Protein AF-F2AWY7-F1 (afdb_monomer)

pLDDT: mean 70.94, std 12.59, range [39.62, 85.69]

Solvent-accessible surface area (backbone atoms only — not comparable to full-atom values): 4356 Å² total; per-residue (Å²): 134,81,91,77,43,66,68,58,54,52,50,50,53,51,52,51,54,49,39,54,48,22,56,76,71,31,32,44,44,67,60,53,49,51,52,48,66,61,41,50,83,71,49,72,72,81,55,56,72,53,59,34,69,75,48,38,41,70,79,34,65,85,46,49,44,84,66,93,72,77,95,123

Radius of gyration: 14.22 Å; Cα contacts (8 Å, |Δi|>4): 37; chains: 1; bounding box: 29×33×44 Å

Structure (mmCIF, N/CA/C/O backbone):
data_AF-F2AWY7-F1
#
_entry.id   AF-F2AWY7-F1
#
loop_
_atom_site.group_PDB
_atom_site.id
_atom_site.type_symbol
_atom_site.label_atom_id
_atom_site.label_alt_id
_atom_site.label_comp_id
_atom_site.label_asym_id
_atom_site.label_entity_id
_atom_site.label_seq_id
_atom_site.pdbx_PDB_ins_code
_atom_site.Cartn_x
_atom_site.Cartn_y
_atom_site.Cartn_z
_atom_site.occupancy
_atom_site.B_iso_or_equiv
_atom_site.auth_seq_id
_atom_site.auth_comp_id
_atom_site.auth_asym_id
_atom_site.auth_atom_id
_atom_site.pdbx_PDB_model_num
ATOM 1 N N . MET A 1 1 ? 7.097 10.992 -30.122 1.00 42.06 1 MET A N 1
ATOM 2 C CA . MET A 1 1 ? 6.270 9.856 -29.662 1.00 42.06 1 MET A CA 1
ATOM 3 C C . MET A 1 1 ? 6.915 9.289 -28.404 1.00 42.06 1 MET A C 1
ATOM 5 O O . MET A 1 1 ? 7.969 8.681 -28.503 1.00 42.06 1 MET A O 1
ATOM 9 N N . PHE A 1 2 ? 6.353 9.560 -27.221 1.00 49.12 2 PHE A N 1
ATOM 10 C CA . PHE A 1 2 ? 6.866 9.066 -25.932 1.00 49.12 2 PHE A CA 1
ATOM 11 C C . PHE A 1 2 ? 6.306 7.667 -25.641 1.00 49.12 2 PHE A C 1
ATOM 13 O O . PHE A 1 2 ? 5.556 7.460 -24.694 1.00 49.12 2 PHE A O 1
ATOM 20 N N . ALA A 1 3 ? 6.663 6.696 -26.480 1.00 49.09 3 ALA A N 1
ATOM 21 C CA . ALA A 1 3 ? 6.304 5.286 -26.312 1.00 49.09 3 ALA A CA 1
ATOM 22 C C . ALA A 1 3 ? 7.213 4.593 -25.271 1.00 49.09 3 ALA A C 1
ATOM 24 O O . ALA A 1 3 ? 7.780 3.536 -25.527 1.00 49.09 3 ALA A O 1
ATOM 25 N N . GLY A 1 4 ? 7.406 5.235 -24.114 1.00 49.19 4 GLY A N 1
ATOM 26 C CA . GLY A 1 4 ? 8.266 4.755 -23.025 1.00 49.19 4 GLY A CA 1
ATOM 27 C C . GLY A 1 4 ? 7.654 4.867 -21.625 1.00 49.19 4 GLY A C 1
ATOM 28 O O . GLY A 1 4 ? 8.112 4.175 -20.723 1.00 49.19 4 GLY A O 1
ATOM 29 N N . SER A 1 5 ? 6.595 5.665 -21.438 1.00 57.88 5 SER A N 1
ATOM 30 C CA . SER A 1 5 ? 6.060 5.964 -20.097 1.00 57.88 5 SER A CA 1
ATOM 31 C C . SER A 1 5 ? 4.620 5.529 -19.859 1.00 57.88 5 SER A C 1
ATOM 33 O O . SER A 1 5 ? 4.106 5.808 -18.783 1.00 57.88 5 SER A O 1
ATOM 35 N N . ASP A 1 6 ? 3.974 4.824 -20.789 1.00 59.62 6 ASP A N 1
ATOM 36 C CA . ASP A 1 6 ? 2.603 4.328 -20.578 1.00 59.62 6 ASP A CA 1
ATOM 37 C C . ASP A 1 6 ? 2.527 3.461 -19.309 1.00 59.62 6 ASP A C 1
ATOM 39 O O . ASP A 1 6 ? 1.729 3.702 -18.407 1.00 59.62 6 ASP A O 1
ATOM 43 N N . ARG A 1 7 ? 3.526 2.585 -19.142 1.00 61.12 7 ARG A N 1
ATOM 44 C CA . ARG A 1 7 ? 3.707 1.779 -17.929 1.00 61.12 7 ARG A CA 1
ATOM 45 C C . ARG A 1 7 ? 3.992 2.622 -16.682 1.00 61.12 7 ARG A C 1
ATOM 47 O O . ARG A 1 7 ? 3.453 2.331 -15.627 1.00 61.12 7 ARG A O 1
ATOM 54 N N . GLY A 1 8 ? 4.798 3.680 -16.785 1.00 63.72 8 GLY A N 1
ATOM 55 C CA . GLY A 1 8 ? 5.109 4.554 -15.646 1.00 63.72 8 GLY A CA 1
ATOM 56 C C . GLY A 1 8 ? 3.907 5.384 -15.186 1.00 63.72 8 GLY A C 1
ATOM 57 O O . GLY A 1 8 ? 3.651 5.493 -13.988 1.00 63.72 8 GLY A O 1
ATOM 58 N N . GLY A 1 9 ? 3.134 5.916 -16.136 1.00 72.75 9 GLY A N 1
ATOM 59 C CA . GLY A 1 9 ? 1.897 6.647 -15.872 1.00 72.75 9 GLY A CA 1
ATOM 60 C C . GLY A 1 9 ? 0.800 5.741 -15.318 1.00 72.75 9 GLY A C 1
ATOM 61 O O . GLY A 1 9 ? 0.122 6.118 -14.365 1.00 72.75 9 GLY A O 1
ATOM 62 N N . GLN A 1 10 ? 0.672 4.521 -15.844 1.00 74.56 10 GLN A N 1
ATOM 63 C CA . GLN A 1 10 ? -0.308 3.549 -15.365 1.00 74.56 10 GLN A CA 1
ATOM 64 C C . GLN A 1 10 ? 0.033 3.010 -13.973 1.00 74.56 10 GLN A C 1
ATOM 66 O O . GLN A 1 10 ? -0.853 2.911 -13.120 1.00 74.56 10 GLN A O 1
ATOM 71 N N . THR A 1 11 ? 1.312 2.749 -13.690 1.00 75.62 11 THR A N 1
ATOM 72 C CA . THR A 1 11 ? 1.764 2.424 -12.331 1.00 75.62 11 THR A CA 1
ATOM 73 C C . THR A 1 11 ? 1.480 3.582 -11.378 1.00 75.62 11 THR A C 1
ATOM 75 O O . THR A 1 11 ? 0.897 3.362 -10.321 1.00 75.62 11 THR A O 1
ATOM 78 N N . ALA A 1 12 ? 1.793 4.827 -11.752 1.00 77.69 12 ALA A N 1
ATOM 79 C CA . ALA A 1 12 ? 1.498 5.990 -10.913 1.00 77.69 12 ALA A CA 1
ATOM 80 C C . ALA A 1 12 ? -0.011 6.162 -10.650 1.00 77.69 12 ALA A C 1
ATOM 82 O O . ALA A 1 12 ? -0.406 6.405 -9.512 1.00 77.69 12 ALA A O 1
ATOM 83 N N . ALA A 1 13 ? -0.860 5.975 -11.665 1.00 83.69 13 ALA A N 1
ATOM 84 C CA . ALA A 1 13 ? -2.316 6.024 -11.519 1.00 83.69 13 ALA A CA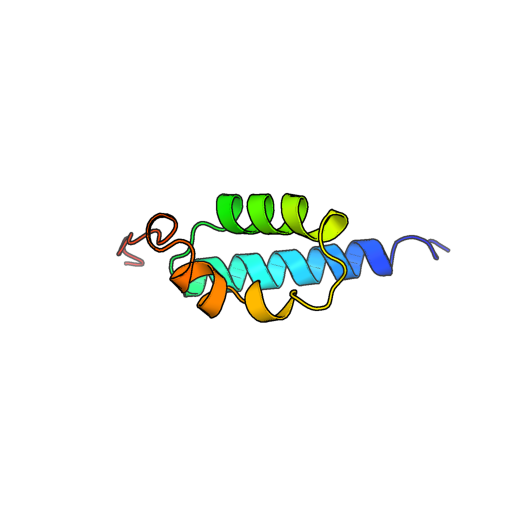 1
ATOM 85 C C . ALA A 1 13 ? -2.848 4.909 -10.598 1.00 83.69 13 ALA A C 1
ATOM 87 O O . ALA A 1 13 ? -3.741 5.144 -9.778 1.00 83.69 13 ALA A O 1
ATOM 88 N N . THR A 1 14 ? -2.258 3.714 -10.683 1.00 82.19 14 THR A N 1
ATOM 89 C CA . THR A 1 14 ? -2.584 2.580 -9.807 1.00 82.19 14 THR A CA 1
ATOM 90 C C . THR A 1 14 ? -2.198 2.886 -8.361 1.00 82.19 14 THR A C 1
ATOM 92 O O . THR A 1 14 ? -3.026 2.757 -7.464 1.00 82.19 14 THR A O 1
ATOM 95 N N . LEU A 1 15 ? -0.980 3.386 -8.128 1.00 81.75 15 LEU A N 1
ATOM 96 C CA . LEU A 1 15 ? -0.512 3.785 -6.799 1.00 81.75 15 LEU A CA 1
ATOM 97 C C . LEU A 1 15 ? -1.365 4.911 -6.204 1.00 81.75 15 LEU A C 1
ATOM 99 O O . LEU A 1 15 ? -1.737 4.840 -5.036 1.00 81.75 15 LEU A O 1
ATOM 103 N N . MET A 1 16 ? -1.736 5.924 -6.993 1.00 82.44 16 MET A N 1
ATOM 104 C CA . MET A 1 16 ? -2.640 6.986 -6.532 1.00 82.44 16 MET A CA 1
ATOM 105 C C . MET A 1 16 ? -4.016 6.443 -6.133 1.00 82.44 16 MET A C 1
ATOM 107 O O . MET A 1 16 ? -4.564 6.863 -5.113 1.00 82.44 16 MET A O 1
ATOM 111 N N . SER A 1 17 ? -4.556 5.491 -6.895 1.00 84.31 17 SER A N 1
ATOM 112 C CA . SER A 1 17 ? -5.835 4.840 -6.579 1.00 84.31 17 SER A CA 1
ATOM 113 C C . SER A 1 17 ? -5.746 4.010 -5.291 1.00 84.31 17 SER A C 1
ATOM 115 O O . SER A 1 17 ? -6.651 4.058 -4.455 1.00 84.31 17 SER A O 1
ATOM 117 N N . LEU A 1 18 ? -4.623 3.316 -5.073 1.00 81.19 18 LEU A N 1
ATOM 118 C CA . LEU A 1 18 ? -4.346 2.598 -3.826 1.00 81.19 18 LEU A CA 1
ATOM 119 C C . LEU A 1 18 ? -4.241 3.559 -2.637 1.00 81.19 18 LEU A C 1
A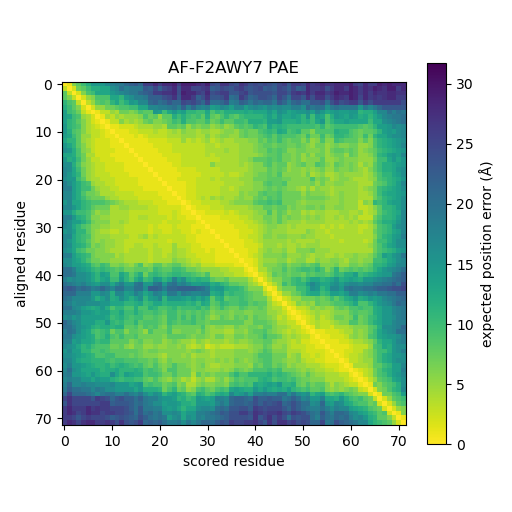TOM 121 O O . LEU A 1 18 ? -4.909 3.346 -1.634 1.00 81.19 18 LEU A O 1
ATOM 125 N N . ILE A 1 19 ? -3.504 4.666 -2.766 1.00 83.75 19 ILE A N 1
ATOM 126 C CA . ILE A 1 19 ? -3.386 5.697 -1.719 1.00 83.75 19 ILE A CA 1
ATOM 127 C C . ILE A 1 19 ? -4.758 6.283 -1.358 1.00 83.75 19 ILE A C 1
ATOM 129 O O . ILE A 1 19 ? -5.058 6.473 -0.178 1.00 83.75 19 ILE A O 1
ATOM 133 N N . ALA A 1 20 ? -5.599 6.572 -2.355 1.00 83.94 20 ALA A N 1
ATOM 13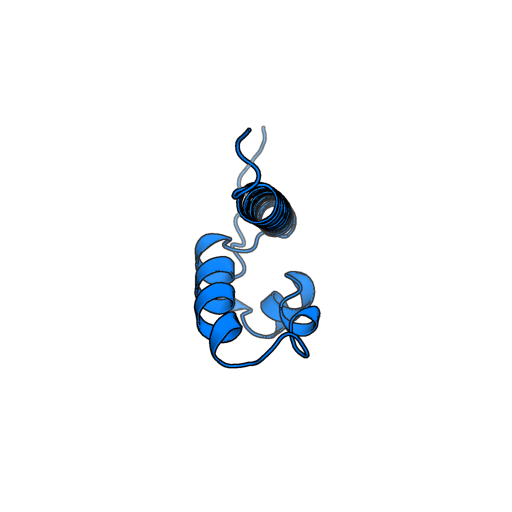4 C CA . ALA A 1 20 ? -6.962 7.045 -2.124 1.00 83.94 20 ALA A CA 1
ATOM 135 C C . ALA A 1 20 ? -7.797 6.007 -1.355 1.00 83.94 20 ALA A C 1
ATOM 137 O O . ALA A 1 20 ? -8.520 6.362 -0.425 1.00 83.94 20 ALA A O 1
ATOM 138 N N . THR A 1 21 ? -7.634 4.725 -1.682 1.00 82.12 21 THR A N 1
ATOM 139 C CA . THR A 1 21 ? -8.290 3.611 -0.984 1.00 82.12 21 THR A CA 1
ATOM 140 C C . THR A 1 21 ? -7.787 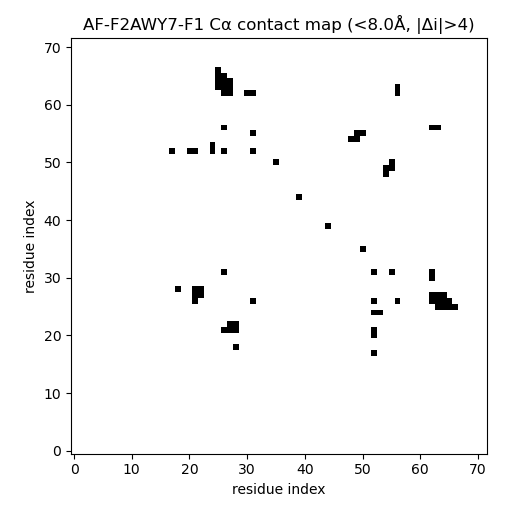3.469 0.457 1.00 82.12 21 THR A C 1
ATOM 142 O O . THR A 1 21 ? -8.598 3.352 1.372 1.00 82.12 21 THR A O 1
ATOM 145 N N . CYS A 1 22 ? -6.476 3.574 0.701 1.00 82.19 22 CYS A N 1
ATOM 146 C CA . CYS A 1 22 ? -5.893 3.581 2.048 1.00 82.19 22 CYS A CA 1
ATOM 147 C C . CYS A 1 22 ? -6.474 4.711 2.906 1.00 82.19 22 CYS A C 1
ATOM 149 O O . CYS A 1 22 ? -6.849 4.480 4.051 1.00 82.19 22 CYS A O 1
ATOM 151 N N . LYS A 1 23 ? -6.631 5.915 2.338 1.00 79.44 23 LYS A N 1
ATOM 152 C CA . LYS A 1 23 ? -7.270 7.042 3.036 1.00 79.44 23 LYS A CA 1
ATOM 153 C C . LYS A 1 23 ? -8.727 6.756 3.398 1.00 79.44 23 LYS A C 1
ATOM 155 O O . LYS A 1 23 ? -9.139 7.092 4.502 1.00 79.44 23 LYS A O 1
ATOM 160 N N . LEU A 1 24 ? -9.490 6.126 2.501 1.00 81.69 24 LEU A N 1
ATOM 161 C CA . LEU A 1 24 ? -10.878 5.724 2.772 1.00 81.69 24 LEU A CA 1
ATOM 162 C C . LEU A 1 24 ? -10.973 4.660 3.875 1.00 81.69 24 LEU A C 1
ATOM 164 O O . LEU A 1 24 ? -11.925 4.670 4.649 1.00 81.69 24 LEU A O 1
ATOM 168 N N . LEU A 1 25 ? -9.981 3.774 3.964 1.00 79.19 25 LEU A N 1
ATOM 169 C CA . LEU A 1 25 ? -9.897 2.727 4.985 1.00 79.19 25 LEU A CA 1
ATOM 170 C C . LEU A 1 25 ? -9.268 3.205 6.309 1.00 79.19 25 LEU A C 1
ATOM 172 O O . LEU A 1 25 ? -9.240 2.444 7.276 1.00 79.19 25 LEU A O 1
ATOM 176 N N . GLY A 1 26 ? -8.772 4.447 6.381 1.00 81.06 26 GLY A N 1
ATOM 177 C CA . GLY A 1 26 ? -8.070 4.963 7.562 1.00 81.06 26 GLY A CA 1
ATOM 178 C C . GLY A 1 26 ? -6.720 4.279 7.797 1.00 81.06 26 GLY A C 1
ATOM 179 O O . GLY A 1 26 ? -6.338 4.006 8.931 1.00 81.06 26 GLY A O 1
ATOM 180 N N . VAL A 1 27 ? -6.011 3.945 6.723 1.00 83.62 27 VAL A N 1
ATOM 181 C CA . VAL A 1 27 ? -4.688 3.310 6.746 1.00 83.62 27 VAL A CA 1
ATOM 182 C C . VAL A 1 27 ? -3.637 4.334 6.342 1.00 83.62 27 VAL A C 1
ATOM 184 O O . VAL A 1 27 ? -3.865 5.104 5.408 1.00 83.62 27 VAL A O 1
ATOM 187 N N . ASP A 1 28 ? -2.483 4.339 7.015 1.00 85.69 28 ASP A N 1
ATOM 188 C CA . ASP A 1 28 ? -1.377 5.222 6.642 1.00 85.69 28 ASP A CA 1
ATOM 189 C C . ASP A 1 28 ? -0.812 4.842 5.254 1.00 85.69 28 ASP A C 1
ATOM 191 O O . ASP A 1 28 ? -0.204 3.777 5.092 1.00 85.69 28 ASP A O 1
ATOM 195 N N . PRO A 1 29 ? -0.994 5.693 4.225 1.00 83.31 29 PRO A N 1
ATOM 196 C CA . PRO A 1 29 ? -0.611 5.352 2.860 1.00 83.31 29 PRO A CA 1
ATOM 197 C C . PRO A 1 29 ? 0.907 5.333 2.666 1.00 83.31 29 PRO A C 1
ATOM 199 O O . PRO A 1 29 ? 1.397 4.662 1.761 1.00 83.31 29 PRO A O 1
ATOM 202 N N . TYR A 1 30 ? 1.658 6.072 3.487 1.00 83.44 30 TYR A N 1
ATOM 203 C CA . TYR A 1 30 ? 3.111 6.143 3.382 1.00 83.44 30 TYR A CA 1
ATOM 204 C C . TYR A 1 30 ? 3.754 4.838 3.849 1.00 83.44 30 TYR A C 1
ATOM 206 O O . TYR A 1 30 ? 4.641 4.307 3.182 1.00 83.44 30 TYR A O 1
ATOM 214 N N . ARG A 1 31 ? 3.269 4.289 4.964 1.00 84.25 31 ARG A N 1
ATOM 215 C CA . ARG A 1 31 ? 3.727 3.012 5.504 1.00 84.25 31 ARG A CA 1
ATOM 216 C C . ARG A 1 31 ? 3.330 1.848 4.608 1.00 84.25 31 ARG A C 1
ATOM 218 O O . ARG A 1 31 ? 4.196 1.058 4.254 1.00 84.25 31 ARG A O 1
ATOM 225 N N . TYR A 1 32 ? 2.084 1.837 4.139 1.00 82.25 32 TYR A N 1
ATOM 226 C CA . TYR A 1 32 ? 1.618 0.864 3.152 1.00 82.25 32 TYR A CA 1
ATOM 227 C C . TYR A 1 32 ? 2.480 0.869 1.881 1.00 82.25 32 TYR A C 1
ATOM 229 O O . TYR A 1 32 ? 2.949 -0.177 1.445 1.00 82.25 32 TYR A O 1
ATOM 237 N N . LEU A 1 33 ? 2.750 2.046 1.301 1.00 83.69 33 LEU A N 1
ATOM 238 C CA . LEU A 1 33 ? 3.568 2.143 0.092 1.00 83.69 33 LEU A CA 1
ATOM 239 C C . LEU A 1 33 ? 5.024 1.734 0.345 1.00 83.69 33 LEU A C 1
ATOM 241 O O . LEU A 1 33 ? 5.644 1.136 -0.528 1.00 83.69 33 LEU A O 1
ATOM 245 N N . ARG A 1 34 ? 5.579 2.048 1.520 1.00 85.50 34 ARG A N 1
ATOM 246 C CA . ARG A 1 34 ? 6.941 1.652 1.890 1.00 85.50 34 ARG A CA 1
ATOM 247 C C . ARG A 1 34 ? 7.078 0.136 1.975 1.00 85.50 34 ARG A C 1
ATOM 249 O O . ARG A 1 34 ? 8.027 -0.391 1.399 1.00 85.50 34 ARG A O 1
ATOM 256 N N . ASP A 1 35 ? 6.163 -0.533 2.670 1.00 80.38 35 ASP A N 1
ATOM 257 C CA . ASP A 1 35 ? 6.137 -1.995 2.758 1.00 80.38 35 ASP A CA 1
ATOM 258 C C . ASP A 1 35 ? 5.929 -2.601 1.370 1.00 80.38 35 ASP A C 1
ATOM 260 O O . ASP A 1 35 ? 6.741 -3.407 0.928 1.00 80.38 35 ASP A O 1
ATOM 264 N N . LEU A 1 36 ? 4.950 -2.097 0.611 1.00 79.62 36 LEU A N 1
ATOM 265 C CA . LEU A 1 36 ? 4.684 -2.555 -0.749 1.00 79.62 36 LEU A CA 1
ATOM 266 C C . LEU A 1 36 ? 5.915 -2.423 -1.652 1.00 79.62 36 LEU A C 1
ATOM 268 O O . LEU A 1 36 ? 6.261 -3.382 -2.320 1.00 79.62 36 LEU A O 1
ATOM 272 N N . LEU A 1 37 ? 6.617 -1.284 -1.656 1.00 79.69 37 LEU A N 1
ATOM 273 C CA . LEU A 1 37 ? 7.825 -1.077 -2.470 1.00 79.69 37 LEU A CA 1
ATOM 274 C C . LEU A 1 37 ? 9.051 -1.860 -1.975 1.00 79.69 37 LEU A C 1
ATOM 276 O O . LEU A 1 37 ? 9.967 -2.091 -2.762 1.00 79.69 37 LEU A O 1
ATOM 280 N N . THR A 1 38 ? 9.092 -2.240 -0.697 1.00 83.19 38 THR A N 1
ATOM 281 C CA . THR A 1 38 ? 10.182 -3.046 -0.119 1.00 83.19 38 THR A CA 1
ATOM 282 C C . THR A 1 38 ? 9.981 -4.536 -0.411 1.00 83.19 38 THR A C 1
ATOM 284 O O . THR A 1 38 ? 10.942 -5.262 -0.669 1.00 83.19 38 THR A O 1
ATOM 287 N N . GLU A 1 39 ? 8.728 -4.979 -0.446 1.00 73.81 39 GLU A N 1
ATOM 288 C CA . GLU A 1 39 ? 8.336 -6.374 -0.647 1.00 73.81 39 GLU A CA 1
ATOM 289 C C . GLU A 1 39 ? 8.138 -6.721 -2.134 1.00 73.81 39 GLU A C 1
ATOM 291 O O . GLU A 1 39 ? 8.474 -7.830 -2.547 1.00 73.81 39 GLU A O 1
ATOM 296 N N . LEU A 1 40 ? 7.729 -5.760 -2.983 1.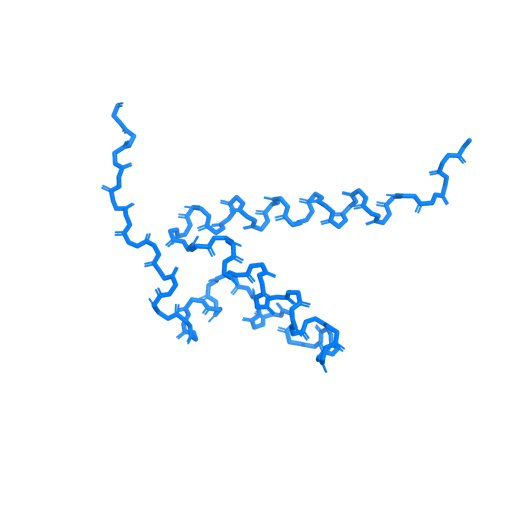00 71.88 40 LEU A N 1
ATOM 297 C CA . LEU A 1 40 ? 7.574 -5.943 -4.441 1.00 71.88 40 LEU A CA 1
ATOM 298 C C . LEU A 1 40 ? 8.799 -6.547 -5.157 1.00 71.88 40 LEU A C 1
ATOM 300 O O . LEU A 1 40 ? 8.609 -7.415 -6.009 1.00 71.88 40 LEU A O 1
ATOM 304 N N . PRO A 1 41 ? 10.043 -6.080 -4.910 1.00 68.50 41 PRO A N 1
ATOM 305 C CA . PRO A 1 41 ? 11.222 -6.658 -5.553 1.00 68.50 41 PRO A CA 1
ATOM 306 C C . PRO A 1 41 ? 11.669 -7.975 -4.904 1.00 68.50 41 PRO A C 1
ATOM 308 O O . PRO A 1 41 ? 12.427 -8.721 -5.521 1.00 68.50 41 PRO A O 1
ATOM 311 N N . SER A 1 42 ? 11.220 -8.245 -3.677 1.00 64.69 42 SER A N 1
ATOM 312 C CA . SER A 1 42 ? 11.659 -9.369 -2.842 1.00 64.69 42 SER A CA 1
ATOM 313 C C . SER A 1 42 ? 10.807 -10.619 -3.081 1.00 64.69 42 SER A C 1
ATOM 315 O O . SER A 1 42 ? 11.336 -11.727 -3.164 1.00 64.69 42 SER A O 1
ATOM 317 N N . HIS A 1 43 ? 9.502 -10.438 -3.280 1.00 57.22 43 HIS A N 1
ATOM 318 C CA . HIS A 1 43 ? 8.543 -11.496 -3.561 1.00 57.22 43 HIS A CA 1
ATOM 319 C C . HIS A 1 43 ? 7.782 -11.145 -4.846 1.00 57.22 43 HIS A C 1
ATOM 321 O O . HIS A 1 43 ? 6.945 -10.246 -4.876 1.00 57.22 43 HIS A O 1
ATOM 327 N N . GLN A 1 44 ? 8.118 -11.840 -5.940 1.00 53.94 44 GLN A N 1
ATOM 328 C CA . GLN A 1 44 ? 7.409 -11.751 -7.220 1.00 53.94 44 GLN A CA 1
ATOM 329 C C . GLN A 1 44 ? 5.901 -11.872 -6.979 1.00 53.94 44 GLN A C 1
ATOM 331 O O . GLN A 1 44 ? 5.497 -12.849 -6.371 1.00 53.94 44 GLN A O 1
ATOM 336 N N . THR A 1 45 ? 5.147 -10.872 -7.447 1.00 59.97 45 THR A N 1
ATOM 337 C CA . THR A 1 45 ? 3.706 -10.712 -7.780 1.00 59.97 45 THR A CA 1
ATOM 338 C C . THR A 1 45 ? 2.623 -11.673 -7.235 1.00 59.97 45 THR A C 1
ATOM 340 O O . THR A 1 45 ? 1.478 -11.243 -7.135 1.00 59.97 45 THR A O 1
ATOM 343 N N . ASP A 1 46 ? 2.930 -12.908 -6.853 1.00 64.19 46 ASP A N 1
ATOM 344 C CA . ASP A 1 46 ? 2.038 -13.918 -6.267 1.00 64.19 46 ASP A CA 1
ATOM 345 C C . ASP A 1 46 ? 1.328 -13.427 -4.995 1.00 64.19 46 ASP A C 1
ATOM 347 O O . ASP A 1 46 ? 0.158 -13.719 -4.788 1.00 64.19 46 ASP A O 1
ATOM 351 N N . HIS A 1 47 ? 1.994 -12.603 -4.181 1.00 62.59 47 HIS A N 1
ATOM 352 C CA . HIS A 1 47 ? 1.436 -12.097 -2.920 1.00 62.59 47 HIS A CA 1
ATOM 353 C C . HIS A 1 47 ? 0.849 -10.683 -3.030 1.00 62.59 47 HIS A C 1
ATOM 355 O O . HIS A 1 47 ? 0.527 -10.063 -2.018 1.00 62.59 47 HIS A O 1
ATOM 361 N N . LEU A 1 48 ? 0.671 -10.141 -4.242 1.00 67.44 48 LEU A N 1
ATOM 362 C CA . LEU A 1 48 ? 0.069 -8.809 -4.411 1.00 67.44 48 LEU A CA 1
ATOM 363 C C .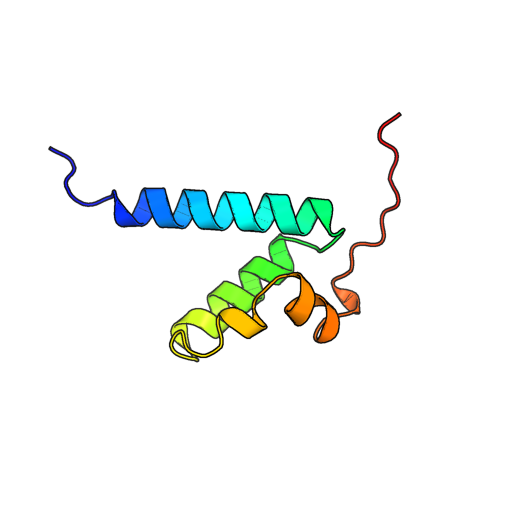 LEU A 1 48 ? -1.357 -8.751 -3.828 1.00 67.44 48 LEU A C 1
ATOM 365 O O . LEU A 1 48 ? -1.816 -7.697 -3.393 1.00 67.44 48 LEU A O 1
ATOM 369 N N . GLU A 1 49 ? -2.035 -9.899 -3.777 1.00 68.81 49 GLU A N 1
ATOM 370 C CA . GLU A 1 49 ? -3.347 -10.066 -3.151 1.00 68.81 49 GLU A CA 1
ATOM 371 C C . GLU A 1 49 ? -3.304 -9.896 -1.620 1.00 68.81 49 GLU A C 1
ATOM 373 O O . GLU A 1 49 ? -4.232 -9.361 -1.010 1.00 68.81 49 GLU A O 1
ATOM 378 N N . GLU A 1 50 ? -2.201 -10.290 -0.984 1.00 67.62 50 GLU A N 1
ATOM 379 C CA . GLU A 1 50 ? -1.960 -10.076 0.449 1.00 67.62 50 GLU A CA 1
ATOM 380 C C . GLU A 1 50 ? -1.601 -8.621 0.751 1.00 67.62 50 GLU A C 1
ATOM 382 O O . GLU A 1 50 ? -1.889 -8.112 1.835 1.00 67.62 50 GLU A O 1
ATOM 387 N N . PHE A 1 51 ? -1.071 -7.920 -0.251 1.00 70.44 51 PHE A N 1
ATOM 388 C CA . PHE A 1 51 ? -0.889 -6.479 -0.213 1.00 70.44 51 PHE A CA 1
ATOM 389 C C . PHE A 1 51 ? -2.176 -5.693 -0.427 1.00 70.44 51 PHE A C 1
ATOM 391 O O . PHE A 1 51 ? -2.099 -4.476 -0.385 1.00 70.44 51 PHE A O 1
ATOM 398 N N . LEU A 1 52 ? -3.364 -6.288 -0.609 1.00 73.81 52 LEU A N 1
ATOM 399 C CA . LEU A 1 52 ? -4.577 -5.465 -0.586 1.00 73.81 52 LEU A CA 1
ATOM 400 C C . LEU A 1 52 ? -4.664 -4.702 0.746 1.00 73.81 52 LEU A C 1
ATOM 402 O O . LEU A 1 52 ? -4.401 -5.281 1.802 1.00 73.81 52 LEU A O 1
ATOM 406 N N . PRO A 1 53 ? -5.095 -3.429 0.735 1.00 68.06 53 PRO A N 1
ATOM 407 C CA . PRO A 1 53 ? -5.089 -2.591 1.932 1.00 68.06 53 PRO A CA 1
ATOM 408 C C . PRO A 1 53 ? -5.938 -3.166 3.076 1.00 68.06 53 PRO A C 1
ATOM 410 O O . PRO A 1 53 ? -5.662 -2.877 4.233 1.00 68.06 53 PRO A O 1
ATOM 413 N N . ASP A 1 54 ? -6.919 -4.022 2.774 1.00 72.38 54 ASP A N 1
ATOM 414 C CA . ASP A 1 54 ? -7.719 -4.752 3.766 1.00 72.38 54 ASP A CA 1
ATOM 415 C C . ASP A 1 54 ? -6.923 -5.869 4.475 1.00 72.38 54 ASP A C 1
ATOM 417 O O . ASP A 1 54 ? -7.010 -6.032 5.690 1.00 72.38 54 ASP A O 1
ATOM 421 N N . ARG A 1 55 ? -6.095 -6.612 3.727 1.00 79.06 55 ARG A N 1
ATOM 422 C CA . ARG A 1 55 ? -5.274 -7.730 4.225 1.00 79.06 55 ARG A CA 1
ATOM 423 C C 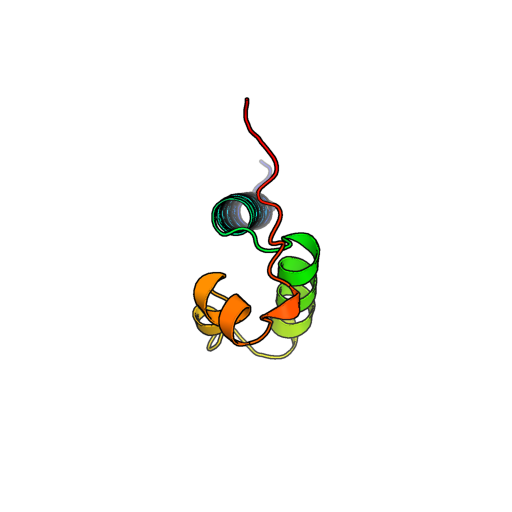. ARG A 1 55 ? -4.011 -7.235 4.909 1.00 79.06 55 ARG A C 1
ATOM 425 O O . ARG A 1 55 ? -3.704 -7.668 6.017 1.00 79.06 55 ARG A O 1
ATOM 432 N N . TRP A 1 56 ? -3.353 -6.251 4.310 1.00 80.06 56 TRP A N 1
ATOM 433 C CA . TRP A 1 56 ? -2.205 -5.585 4.906 1.00 80.06 56 TRP A CA 1
ATOM 434 C C . TRP A 1 56 ? -2.560 -4.935 6.251 1.00 80.06 56 TRP A C 1
ATOM 436 O O . TRP A 1 56 ? -1.789 -5.027 7.201 1.00 80.06 56 TRP A O 1
ATOM 446 N N . LEU A 1 57 ? -3.766 -4.369 6.394 1.00 76.69 57 LEU A N 1
ATOM 447 C CA . LEU A 1 57 ? -4.244 -3.838 7.675 1.00 76.69 57 LEU A CA 1
ATOM 448 C C . LEU A 1 57 ? -4.408 -4.919 8.758 1.00 76.69 57 LEU A C 1
ATOM 450 O O . LEU A 1 57 ? -4.245 -4.618 9.940 1.00 76.69 57 LEU A O 1
ATOM 454 N N . GLN A 1 58 ? -4.717 -6.166 8.384 1.00 78.50 58 GLN A N 1
ATOM 455 C CA . GLN A 1 58 ? -4.760 -7.280 9.340 1.00 78.50 58 GLN A CA 1
ATOM 456 C C . GLN A 1 58 ? -3.359 -7.661 9.831 1.00 78.50 58 GLN A C 1
ATOM 458 O O . GLN A 1 58 ? -3.207 -8.003 11.002 1.00 78.50 58 GLN A O 1
ATOM 463 N N . ALA A 1 59 ? -2.348 -7.573 8.961 1.00 78.56 59 ALA A N 1
ATOM 464 C CA . ALA A 1 59 ? -0.949 -7.811 9.318 1.00 78.56 59 ALA A CA 1
ATOM 465 C C . ALA A 1 59 ? -0.323 -6.635 10.095 1.00 78.56 59 ALA A C 1
ATOM 467 O O . ALA A 1 59 ? 0.515 -6.856 10.967 1.00 78.56 59 ALA A O 1
ATOM 468 N N . HIS A 1 60 ? -0.770 -5.405 9.822 1.00 76.69 60 HIS A N 1
ATOM 469 C CA . HIS A 1 60 ? -0.263 -4.165 10.418 1.00 76.69 60 HIS A CA 1
ATOM 470 C C . HIS A 1 60 ? -1.378 -3.363 11.105 1.00 76.69 60 HIS A C 1
ATOM 472 O O . HIS A 1 60 ? -1.713 -2.250 10.673 1.00 76.69 60 HIS A O 1
ATOM 478 N N . PRO A 1 61 ? -1.961 -3.880 12.203 1.00 72.50 61 PRO A N 1
ATOM 479 C CA . PRO A 1 61 ? -3.006 -3.173 12.939 1.00 72.50 61 PRO A CA 1
ATOM 480 C C . PRO A 1 61 ? -2.520 -1.827 13.494 1.00 72.50 61 PRO A C 1
ATOM 482 O O . PRO A 1 61 ? -3.330 -0.929 13.723 1.00 72.50 61 PRO A O 1
ATOM 485 N N . GLU A 1 62 ? -1.209 -1.648 13.676 1.00 75.00 62 GLU A N 1
ATOM 486 C CA . GLU A 1 62 ? -0.612 -0.401 14.150 1.00 75.00 62 GLU A CA 1
ATOM 487 C C . GLU A 1 62 ? -0.492 0.684 13.064 1.00 75.00 62 GLU A C 1
ATOM 489 O O . GLU A 1 62 ? -0.295 1.854 13.382 1.00 75.00 62 GLU A O 1
ATOM 494 N N . ALA A 1 63 ? -0.639 0.324 11.784 1.00 72.88 63 ALA A N 1
ATOM 495 C CA . ALA A 1 63 ? -0.715 1.276 10.673 1.00 72.88 63 ALA A CA 1
ATOM 496 C C . ALA A 1 63 ? -2.136 1.816 10.436 1.00 72.88 63 ALA A C 1
ATOM 498 O O . ALA A 1 63 ? -2.349 2.654 9.551 1.00 72.88 63 ALA A O 1
ATOM 499 N N . LYS A 1 64 ? -3.109 1.349 11.229 1.00 69.50 64 LYS A N 1
ATOM 500 C CA . LYS A 1 64 ? -4.455 1.905 11.269 1.00 69.50 64 LYS A CA 1
ATOM 501 C C . LYS A 1 64 ? -4.373 3.317 11.831 1.00 69.50 64 LYS A C 1
ATOM 503 O O . LYS A 1 64 ? -4.334 3.521 13.046 1.00 69.50 64 LYS A O 1
ATOM 508 N N . LEU A 1 65 ? -4.372 4.296 10.936 1.00 68.75 65 LEU A N 1
ATOM 509 C CA . LEU A 1 65 ? -4.573 5.692 11.274 1.00 68.75 65 LEU A CA 1
ATOM 510 C C . LEU A 1 65 ? -6.030 5.838 11.726 1.00 68.75 65 LEU A C 1
ATOM 512 O O . LEU A 1 65 ? -6.915 6.235 10.972 1.00 68.75 65 LEU A O 1
ATOM 516 N N . THR A 1 66 ? -6.295 5.463 12.977 1.00 62.56 66 THR A N 1
ATOM 517 C CA . THR A 1 66 ? -7.573 5.720 13.640 1.00 62.56 66 THR A CA 1
ATOM 518 C C . THR A 1 66 ? -7.624 7.207 13.979 1.00 62.56 66 THR A C 1
ATOM 520 O O . THR A 1 66 ? -7.555 7.596 15.138 1.00 62.56 66 THR A O 1
ATOM 523 N N . ASP A 1 67 ? -7.714 8.047 12.953 1.00 51.78 67 ASP A N 1
ATOM 524 C CA . ASP A 1 67 ? -8.099 9.441 13.090 1.00 51.78 67 ASP A CA 1
ATOM 525 C C . ASP A 1 67 ? -9.521 9.582 12.554 1.00 51.78 67 ASP A C 1
ATOM 527 O O . ASP A 1 67 ? -9.779 9.730 11.361 1.00 51.78 67 ASP A O 1
ATOM 531 N N . HIS A 1 68 ? -10.474 9.510 13.479 1.00 51.03 68 HIS A N 1
ATOM 532 C CA . HIS A 1 68 ? -11.811 10.063 13.291 1.00 51.03 68 HIS A CA 1
ATOM 533 C C . HIS A 1 68 ? -11.718 11.605 13.289 1.00 51.03 68 HIS A C 1
ATOM 535 O O . HIS A 1 68 ? -12.267 12.284 14.159 1.00 51.03 68 HIS A O 1
ATOM 541 N N . GLY A 1 69 ? -11.000 12.170 12.319 1.00 44.91 69 GLY A N 1
ATOM 542 C CA . GLY A 1 69 ? -10.724 13.598 12.194 1.00 44.91 69 GLY A CA 1
ATOM 543 C C . GLY A 1 69 ? -11.646 14.281 11.194 1.00 44.91 69 GLY A C 1
ATOM 544 O O . GLY A 1 69 ? -11.277 14.520 10.052 1.00 44.91 69 GLY A O 1
ATOM 545 N N . LYS A 1 70 ? -12.869 14.578 11.643 1.00 45.59 70 LYS A N 1
ATOM 546 C CA . LYS A 1 70 ? -13.784 15.632 11.160 1.00 45.59 70 LYS A CA 1
ATOM 547 C C . LYS A 1 70 ? -13.588 16.149 9.720 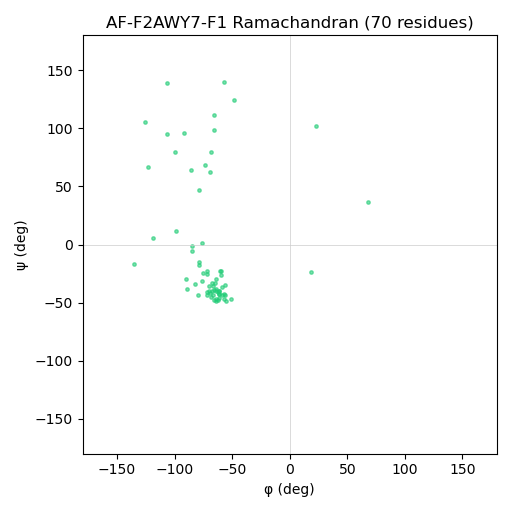1.00 45.59 70 LYS A C 1
ATOM 549 O O . LYS A 1 70 ? -12.843 17.094 9.488 1.00 45.59 70 LYS A O 1
ATOM 554 N N . GLN A 1 71 ? -14.433 15.693 8.800 1.00 42.75 71 GLN A N 1
ATOM 555 C 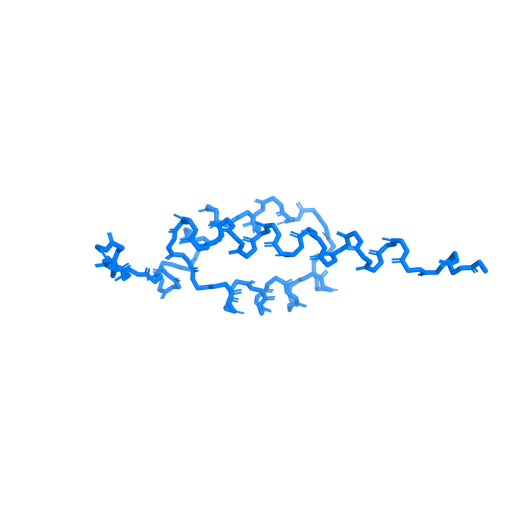CA . GLN A 1 71 ? -14.920 16.575 7.733 1.00 42.75 71 GLN A CA 1
ATOM 556 C C . GLN A 1 71 ? -16.230 17.186 8.247 1.00 42.75 71 GLN A C 1
ATOM 558 O O . GLN A 1 71 ? -17.276 16.538 8.246 1.00 42.75 71 GLN A O 1
ATOM 563 N N . LYS A 1 72 ? -16.122 18.388 8.816 1.00 39.62 72 LYS A N 1
ATOM 564 C CA . LYS A 1 72 ? -17.235 19.263 9.191 1.00 39.62 72 LYS A CA 1
ATOM 565 C C . LYS A 1 72 ? -17.131 20.522 8.350 1.00 39.62 72 LYS A C 1
ATOM 567 O O . LYS A 1 72 ? -15.975 20.937 8.117 1.00 39.62 72 LYS A O 1
#

Mean predicted aligned error: 9.79 Å

Secondary structure (DSSP, 8-state):
--TTSHHHHHHHHHHHHHHHHHHHHTB-HHHHHHHHHHHTTTS-STTTTTTSHHHHHHH-GGGB--------

Foldseek 3Di:
DCPDCPVVVVVVVVLVVQLVVCVVQQFQSVVLVVCCVVCPVVDPPPCVVCSRSVNVCVVCVVRRNPPPDDPD

Organism: NCBI:txid991778

InterPro domains:
  IPR039552 Transposase IS66, C-terminal [PF13817] (17-53)

Sequence (72 aa):
MFAGSDRGGQTAATLMSLIATCKLLGVDPYRYLRDLLTELPSHQTDHLEEFLPDRWLQAHPEAKLTDHGKQK